Protein AF-A0A353NI02-F1 (afdb_monomer)

Mean predicted aligned error: 8.07 Å

Radius of gyration: 15.25 Å; Cα contacts (8 Å, |Δi|>4): 50; chains: 1; bounding box: 36×19×44 Å

Solvent-accessible surface area (backbone atoms only — not comparable to full-atom values): 5372 Å² total; per-residue (Å²): 109,55,74,64,56,50,51,55,42,53,51,40,52,53,48,45,53,49,54,53,49,48,58,69,74,36,67,82,50,63,43,68,73,56,34,49,53,52,49,50,53,47,46,54,43,47,52,51,43,50,52,54,49,51,52,38,55,73,72,44,80,56,97,44,72,66,59,48,54,50,51,51,50,43,42,71,77,34,61,74,45,44,58,55,44,39,66,67,53,54,72,48,80,91,114

Structure (mmCIF, N/CA/C/O backbone):
data_AF-A0A353NI02-F1
#
_entry.id   AF-A0A353NI02-F1
#
loop_
_atom_site.group_PDB
_atom_site.i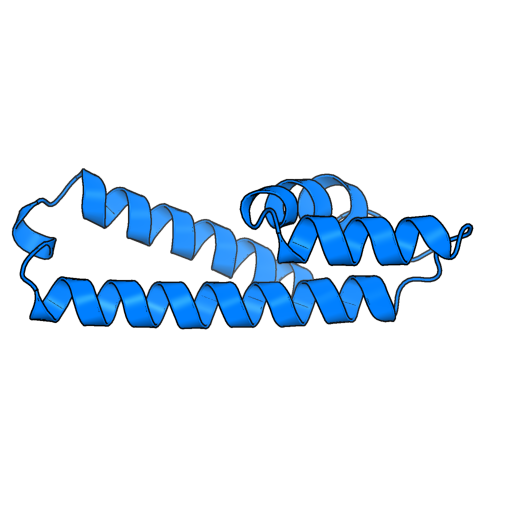d
_atom_site.type_symbol
_atom_site.label_atom_id
_atom_site.label_alt_id
_atom_site.label_comp_id
_atom_site.label_asym_id
_atom_site.label_entity_id
_atom_site.label_seq_id
_atom_site.pdbx_PDB_ins_code
_atom_site.Cartn_x
_atom_site.Cartn_y
_atom_site.Cartn_z
_atom_site.occupancy
_atom_site.B_iso_or_equiv
_atom_site.auth_seq_id
_atom_site.auth_comp_id
_atom_site.auth_asym_id
_atom_site.auth_atom_id
_atom_site.pdbx_PDB_model_num
ATOM 1 N N . MET A 1 1 ? 9.942 2.311 -9.043 1.00 59.22 1 MET A N 1
ATOM 2 C CA . MET A 1 1 ? 9.615 3.167 -7.895 1.00 59.22 1 MET A CA 1
ATOM 3 C C . MET A 1 1 ? 10.866 3.873 -7.444 1.00 59.22 1 MET A C 1
ATOM 5 O O . MET A 1 1 ? 11.886 3.210 -7.259 1.00 59.22 1 MET A O 1
ATOM 9 N N . ASN A 1 2 ? 10.782 5.186 -7.260 1.00 71.06 2 ASN A N 1
ATOM 10 C CA . ASN A 1 2 ? 11.823 5.934 -6.556 1.00 71.06 2 ASN A CA 1
ATOM 11 C C . ASN A 1 2 ? 11.798 5.594 -5.057 1.00 71.06 2 ASN A C 1
ATOM 13 O O . ASN A 1 2 ? 10.799 5.095 -4.536 1.00 71.06 2 ASN A O 1
ATOM 17 N N . THR A 1 3 ? 12.889 5.877 -4.346 1.00 72.00 3 THR A N 1
ATOM 18 C CA . THR A 1 3 ? 13.009 5.633 -2.898 1.00 72.00 3 THR A CA 1
ATOM 19 C C . THR A 1 3 ? 11.885 6.315 -2.108 1.00 72.00 3 THR A C 1
ATOM 21 O O . THR A 1 3 ? 11.327 5.714 -1.197 1.00 72.00 3 THR A O 1
ATOM 24 N N . TRP A 1 4 ? 11.467 7.510 -2.537 1.00 68.94 4 TRP A N 1
ATOM 25 C CA . TRP A 1 4 ? 10.307 8.223 -1.992 1.00 68.94 4 TRP A CA 1
ATOM 26 C C . TRP A 1 4 ? 8.990 7.457 -2.146 1.00 68.94 4 TRP A C 1
ATOM 28 O O . TRP A 1 4 ? 8.264 7.288 -1.174 1.00 68.94 4 TRP A O 1
ATOM 38 N N . GLU A 1 5 ? 8.699 6.924 -3.336 1.00 71.50 5 GLU A N 1
ATOM 39 C CA . GLU A 1 5 ? 7.467 6.160 -3.586 1.00 71.50 5 GLU A CA 1
ATOM 40 C C . GLU A 1 5 ? 7.434 4.864 -2.760 1.00 71.50 5 GLU A C 1
ATOM 42 O O . GLU A 1 5 ? 6.371 4.463 -2.282 1.00 71.50 5 GLU A O 1
ATOM 47 N N . LYS A 1 6 ? 8.598 4.231 -2.538 1.00 69.88 6 LYS A N 1
ATOM 48 C CA . LYS A 1 6 ? 8.740 3.090 -1.616 1.00 69.88 6 LYS A CA 1
ATOM 49 C C . LYS A 1 6 ? 8.395 3.480 -0.183 1.00 69.88 6 LYS A C 1
ATOM 51 O O . LYS A 1 6 ? 7.587 2.791 0.432 1.00 69.88 6 LYS A O 1
ATOM 56 N N . ILE A 1 7 ? 8.967 4.571 0.327 1.00 76.19 7 ILE A N 1
ATOM 57 C CA . ILE A 1 7 ? 8.716 5.044 1.697 1.00 76.19 7 ILE A CA 1
ATOM 58 C C . ILE A 1 7 ? 7.237 5.399 1.876 1.00 76.19 7 ILE A C 1
ATOM 60 O O . ILE A 1 7 ? 6.617 4.914 2.818 1.00 76.19 7 ILE A O 1
ATOM 64 N N . CYS A 1 8 ? 6.643 6.152 0.942 1.00 76.06 8 CYS A N 1
ATOM 65 C CA . CYS A 1 8 ? 5.216 6.485 0.975 1.00 76.06 8 CYS A CA 1
ATOM 66 C C . CYS A 1 8 ? 4.333 5.233 0.963 1.00 76.06 8 CYS A C 1
ATOM 68 O O . CYS A 1 8 ? 3.349 5.170 1.695 1.00 76.06 8 CYS A O 1
ATOM 70 N N . SER A 1 9 ? 4.696 4.219 0.173 1.00 75.25 9 SER A N 1
ATOM 71 C CA . SER A 1 9 ? 3.921 2.980 0.097 1.00 75.25 9 SER A CA 1
ATOM 72 C C . SER A 1 9 ? 4.012 2.152 1.377 1.00 75.25 9 SER A C 1
ATOM 74 O O . SER A 1 9 ? 2.997 1.664 1.866 1.00 75.25 9 SER A O 1
ATOM 76 N N . ILE A 1 10 ? 5.210 2.016 1.954 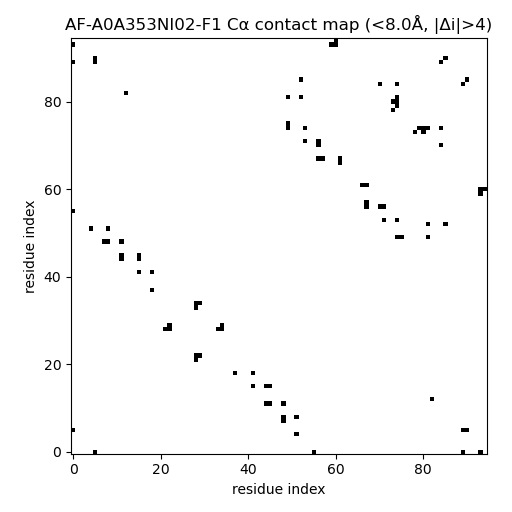1.00 77.75 10 ILE A N 1
ATOM 77 C CA . ILE A 1 10 ? 5.405 1.326 3.237 1.00 77.75 10 ILE A CA 1
ATOM 78 C C . ILE A 1 10 ? 4.641 2.061 4.340 1.00 77.75 10 ILE A C 1
ATOM 80 O O . ILE A 1 10 ? 3.913 1.431 5.102 1.00 77.75 10 ILE A O 1
ATOM 84 N N . PHE A 1 11 ? 4.754 3.389 4.388 1.00 79.94 11 PHE A N 1
ATOM 85 C CA . PHE A 1 11 ? 4.044 4.216 5.356 1.00 79.94 11 PHE A CA 1
ATOM 86 C C . PHE A 1 11 ? 2.526 4.037 5.246 1.00 79.94 11 PHE A C 1
ATOM 88 O O . PHE A 1 11 ? 1.867 3.811 6.254 1.00 79.94 11 PHE A O 1
ATOM 95 N N . ALA A 1 12 ? 1.975 4.048 4.031 1.00 78.62 12 ALA A N 1
ATOM 96 C CA . ALA A 1 12 ? 0.551 3.828 3.793 1.00 78.62 12 ALA A CA 1
ATOM 97 C C . ALA A 1 12 ? 0.078 2.428 4.231 1.00 78.62 12 ALA A C 1
ATOM 99 O O . ALA A 1 12 ? -0.982 2.313 4.845 1.00 78.62 12 ALA A O 1
ATOM 100 N N . VAL A 1 13 ? 0.869 1.374 3.989 1.00 79.19 13 VAL A N 1
ATOM 101 C CA . VAL A 1 13 ? 0.555 0.010 4.459 1.00 79.19 13 VAL A CA 1
ATOM 102 C C . VAL A 1 13 ? 0.574 -0.069 5.988 1.00 79.19 13 VAL A C 1
ATOM 104 O O . VAL A 1 13 ? -0.357 -0.608 6.586 1.00 79.19 13 VAL A O 1
ATOM 107 N N . VAL A 1 14 ? 1.602 0.494 6.632 1.00 83.31 14 VAL A N 1
ATOM 108 C CA . VAL A 1 14 ? 1.718 0.528 8.100 1.00 83.31 14 VAL A CA 1
ATOM 109 C C . VAL A 1 14 ? 0.567 1.321 8.719 1.00 83.31 14 VAL A C 1
ATOM 111 O O . VAL A 1 14 ? -0.035 0.879 9.695 1.00 83.31 14 VAL A O 1
ATOM 114 N N . LEU A 1 15 ? 0.220 2.465 8.132 1.00 81.25 15 LEU A N 1
ATOM 115 C CA . LEU A 1 15 ? -0.869 3.313 8.604 1.00 81.25 15 LEU A CA 1
ATOM 116 C C . LEU A 1 15 ? -2.226 2.617 8.428 1.00 81.25 15 LEU A C 1
ATOM 118 O O . LEU A 1 15 ? -3.040 2.639 9.347 1.00 81.25 15 LEU A O 1
ATOM 122 N N . GLY A 1 16 ? -2.439 1.912 7.312 1.00 79.44 16 GLY A N 1
ATOM 123 C CA . GLY A 1 16 ? -3.616 1.066 7.106 1.00 79.44 16 GLY A CA 1
ATOM 124 C C . GLY A 1 16 ? -3.740 -0.043 8.155 1.00 79.44 16 GLY A C 1
ATOM 125 O O . GLY A 1 16 ? -4.802 -0.201 8.755 1.00 79.44 16 GLY A O 1
ATOM 126 N N . LEU A 1 17 ? -2.650 -0.762 8.445 1.00 80.62 17 LEU A N 1
ATOM 127 C CA . LEU A 1 17 ? -2.612 -1.777 9.508 1.00 80.62 17 LEU A CA 1
ATOM 128 C C . LEU A 1 17 ? -2.904 -1.182 10.890 1.00 80.62 17 LEU A C 1
ATOM 130 O O . LEU A 1 17 ? -3.634 -1.787 11.677 1.00 80.62 17 LEU A O 1
ATOM 134 N N . CYS A 1 18 ? -2.371 0.006 11.177 1.00 82.81 18 CYS A N 1
ATOM 135 C CA . CYS A 1 18 ? -2.606 0.707 12.434 1.00 82.81 18 CYS A CA 1
ATOM 136 C C . CYS A 1 18 ? -4.084 1.104 12.588 1.00 82.81 18 CYS A C 1
ATOM 138 O O . CYS A 1 18 ? -4.684 0.823 13.624 1.00 82.81 18 CYS A O 1
ATOM 140 N N . LEU A 1 19 ? -4.706 1.657 11.536 1.00 78.12 19 LEU A N 1
ATOM 1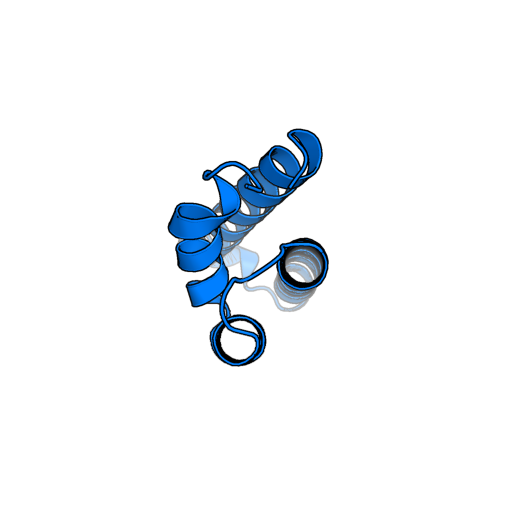41 C CA . LEU A 1 19 ? -6.134 2.008 11.529 1.00 78.12 19 LEU A CA 1
ATOM 142 C C . LEU A 1 19 ? -7.030 0.779 11.728 1.00 78.12 19 LEU A C 1
ATOM 144 O O . LEU A 1 19 ? -7.955 0.819 12.538 1.00 78.12 19 LEU A O 1
ATOM 148 N N . VAL A 1 20 ? -6.740 -0.325 11.031 1.00 80.56 20 VAL A N 1
ATOM 149 C CA . VAL A 1 20 ? -7.476 -1.590 11.198 1.00 80.56 20 VAL A CA 1
ATOM 150 C C . VAL A 1 20 ? -7.318 -2.123 12.623 1.00 80.56 20 VAL A C 1
ATOM 152 O O . VAL A 1 20 ? -8.306 -2.509 13.246 1.00 80.56 20 VAL A O 1
ATOM 155 N N . SER A 1 21 ? -6.102 -2.092 13.172 1.00 81.06 21 SER A N 1
ATOM 156 C CA . SER A 1 21 ? -5.836 -2.553 14.539 1.00 81.06 21 SER A CA 1
ATOM 157 C C . SER A 1 21 ? -6.559 -1.695 15.576 1.00 81.06 21 SER A C 1
ATOM 159 O O . SER A 1 21 ? -7.171 -2.239 16.492 1.00 81.06 21 SER A O 1
ATOM 161 N N . MET A 1 22 ? -6.574 -0.367 15.409 1.00 78.75 22 MET A N 1
ATOM 162 C CA . MET A 1 22 ? -7.342 0.526 16.280 1.00 78.75 22 MET A CA 1
ATOM 163 C C . MET A 1 22 ? -8.841 0.222 16.233 1.00 78.75 22 MET A C 1
ATOM 165 O O . MET A 1 22 ? -9.489 0.206 17.276 1.00 78.75 22 MET A O 1
ATOM 169 N N . LEU A 1 23 ? -9.388 -0.083 15.054 1.00 75.56 23 LEU A N 1
ATOM 170 C CA . LEU A 1 23 ? -10.804 -0.419 14.899 1.00 75.56 23 LEU A CA 1
ATOM 171 C C . LEU A 1 23 ? -11.187 -1.770 15.541 1.00 75.56 23 LEU A C 1
ATOM 173 O O . LEU A 1 23 ? -12.329 -1.959 15.981 1.00 75.56 23 LEU A O 1
ATOM 177 N N . LEU A 1 24 ? -10.246 -2.719 15.582 1.00 78.12 24 LEU A N 1
ATOM 178 C CA . LEU A 1 24 ? -10.428 -4.025 16.220 1.00 78.12 24 LEU A CA 1
ATOM 179 C C . LEU A 1 24 ? -10.274 -3.956 17.744 1.00 78.12 24 LEU A C 1
ATOM 181 O O . LEU A 1 24 ? -11.076 -4.563 18.449 1.00 78.12 24 LEU A O 1
ATOM 185 N N . LEU A 1 25 ? -9.276 -3.217 18.237 1.00 82.62 25 LEU A N 1
ATOM 186 C CA . LEU A 1 25 ? -8.931 -3.149 19.661 1.00 82.62 25 LEU A CA 1
ATOM 187 C C . LEU A 1 25 ? -9.792 -2.155 20.451 1.00 82.62 25 LEU A C 1
ATOM 189 O O . LEU A 1 25 ? -10.039 -2.379 21.633 1.00 82.62 25 LEU A O 1
ATOM 193 N N . PHE A 1 26 ? -10.273 -1.081 19.817 1.00 78.06 26 PHE A N 1
ATOM 194 C CA . PHE A 1 26 ? -11.061 -0.039 20.478 1.00 78.06 26 PHE A CA 1
ATOM 195 C C . PHE A 1 26 ? -12.482 0.026 19.896 1.00 78.06 26 PHE A C 1
ATOM 197 O O . PHE A 1 26 ? -12.739 0.783 18.954 1.00 78.06 26 PHE A O 1
ATOM 204 N N . PRO A 1 27 ? -13.446 -0.728 20.457 1.00 69.44 27 PRO A N 1
ATOM 205 C CA . PRO A 1 27 ? -14.836 -0.704 19.994 1.00 69.44 27 PRO A CA 1
ATOM 206 C C . PRO A 1 27 ? -15.500 0.674 20.168 1.00 69.44 27 PRO A C 1
ATOM 208 O O . PRO A 1 27 ? -16.384 1.023 19.392 1.00 69.44 27 PRO A O 1
ATOM 211 N N . GLU A 1 28 ? -15.013 1.489 21.109 1.00 73.25 28 GLU A N 1
ATOM 212 C CA . GLU A 1 28 ? -15.380 2.899 21.338 1.00 73.25 28 GLU A CA 1
ATOM 213 C C . GLU A 1 28 ? -15.234 3.777 20.075 1.00 73.25 28 GLU A C 1
ATOM 215 O O . GLU A 1 28 ? -15.965 4.750 19.875 1.00 73.25 28 GLU A O 1
ATOM 220 N N . LEU A 1 29 ? -14.301 3.425 19.179 1.00 63.81 29 LEU A N 1
ATOM 221 C CA . LEU A 1 29 ? -14.055 4.145 17.924 1.00 63.81 29 LEU A CA 1
ATOM 222 C C . LEU A 1 29 ? -15.066 3.797 16.821 1.00 63.81 29 LEU A C 1
ATOM 224 O O . LEU A 1 29 ? -15.086 4.464 15.787 1.00 63.81 29 LEU A O 1
ATOM 228 N N . ARG A 1 30 ? -15.942 2.804 17.036 1.00 66.50 30 ARG A N 1
ATOM 229 C CA . ARG A 1 30 ? -17.008 2.419 16.089 1.00 66.50 30 ARG A CA 1
ATOM 230 C C . ARG A 1 30 ? -18.201 3.369 16.089 1.00 66.50 30 ARG A C 1
ATOM 232 O O . ARG A 1 30 ? -19.162 3.144 15.357 1.00 66.50 30 ARG A O 1
ATOM 239 N N . GLN A 1 31 ? -18.152 4.439 16.880 1.00 80.25 31 GLN A N 1
ATOM 240 C CA . GLN A 1 31 ? -19.134 5.511 16.795 1.00 80.25 31 GLN A CA 1
ATOM 241 C C . GLN A 1 31 ? -19.167 6.069 15.368 1.00 80.25 31 GLN A C 1
ATOM 243 O O . GLN A 1 31 ? -18.133 6.458 14.832 1.00 80.25 31 GLN A O 1
ATOM 248 N N . LEU A 1 32 ? -20.360 6.128 14.773 1.00 72.81 32 LEU A N 1
ATOM 249 C CA . LEU A 1 32 ? -20.580 6.338 13.336 1.00 72.81 32 LEU A CA 1
ATOM 250 C C . LEU A 1 32 ? -19.798 7.537 12.763 1.00 72.81 32 LEU A C 1
ATOM 252 O O . LEU A 1 32 ? -19.201 7.434 11.697 1.00 72.81 32 LEU A O 1
ATOM 256 N N . ASN A 1 33 ? -19.711 8.638 13.517 1.00 78.25 33 ASN A N 1
ATOM 257 C CA . ASN A 1 33 ? -18.980 9.839 13.105 1.00 78.25 33 ASN A CA 1
ATOM 258 C C . ASN A 1 33 ? -17.447 9.641 13.097 1.00 78.25 33 ASN A C 1
ATOM 260 O O . ASN A 1 33 ? -16.768 10.025 12.149 1.00 78.25 33 ASN A O 1
ATOM 264 N N . ARG A 1 34 ? -16.886 8.984 14.123 1.00 74.94 34 ARG A N 1
ATOM 265 C CA . ARG A 1 34 ? -15.445 8.667 14.193 1.00 74.94 34 ARG A CA 1
ATOM 266 C C . ARG A 1 34 ? -15.061 7.570 13.203 1.00 74.94 34 ARG A C 1
ATOM 268 O O . ARG A 1 34 ? -14.023 7.673 12.555 1.00 74.94 34 ARG A O 1
ATOM 275 N N . LEU A 1 35 ? -15.933 6.579 13.035 1.00 75.94 35 LEU A N 1
ATOM 276 C CA . LEU A 1 35 ? -15.788 5.514 12.052 1.00 75.94 35 LEU A CA 1
ATOM 277 C C . LEU A 1 35 ? -15.721 6.079 10.631 1.00 75.94 35 LEU A C 1
ATOM 279 O O . LEU A 1 35 ? -14.824 5.709 9.883 1.00 75.94 35 LEU A O 1
ATOM 283 N N . LEU A 1 36 ? -16.619 7.004 10.275 1.00 79.81 36 LEU A N 1
ATOM 284 C CA . LEU A 1 36 ? -16.619 7.643 8.958 1.00 79.81 36 LEU A CA 1
ATOM 285 C C . LEU A 1 36 ? -15.309 8.374 8.676 1.00 79.81 36 LEU A C 1
ATOM 287 O O . LEU A 1 36 ? -14.753 8.198 7.597 1.00 79.81 36 LEU A O 1
ATOM 291 N N . VAL A 1 37 ? -14.787 9.142 9.637 1.00 82.50 37 VAL A N 1
ATOM 292 C CA . VAL A 1 37 ? -13.509 9.858 9.479 1.00 82.50 37 VAL A CA 1
ATOM 293 C C . VAL A 1 37 ? -12.346 8.878 9.308 1.00 82.50 37 VAL A C 1
ATOM 295 O O . VAL A 1 37 ? -11.529 9.050 8.406 1.00 82.50 37 VAL A O 1
ATOM 298 N N . ILE A 1 38 ? -12.294 7.823 10.124 1.00 79.94 38 ILE A N 1
ATOM 299 C CA . ILE A 1 38 ? -11.272 6.768 10.042 1.00 79.94 38 ILE A CA 1
ATOM 300 C C . ILE A 1 38 ? -11.347 6.034 8.694 1.00 79.94 38 ILE A C 1
ATOM 302 O O . ILE A 1 38 ? -10.319 5.821 8.049 1.00 79.94 38 ILE A O 1
ATOM 306 N N . CYS A 1 39 ? -12.553 5.690 8.237 1.00 79.12 39 CYS A N 1
ATOM 307 C CA . CYS A 1 39 ? -12.783 5.058 6.941 1.00 79.12 39 CYS A CA 1
ATOM 308 C C . CYS A 1 39 ? -12.410 5.980 5.778 1.00 79.12 39 CYS A C 1
ATOM 310 O O . CYS A 1 39 ? -11.765 5.517 4.843 1.00 79.12 39 CYS A O 1
ATOM 312 N N . LEU A 1 40 ? -12.748 7.271 5.837 1.00 83.94 40 LEU A N 1
ATOM 313 C CA . LEU A 1 40 ? -12.343 8.266 4.838 1.00 83.94 40 LEU A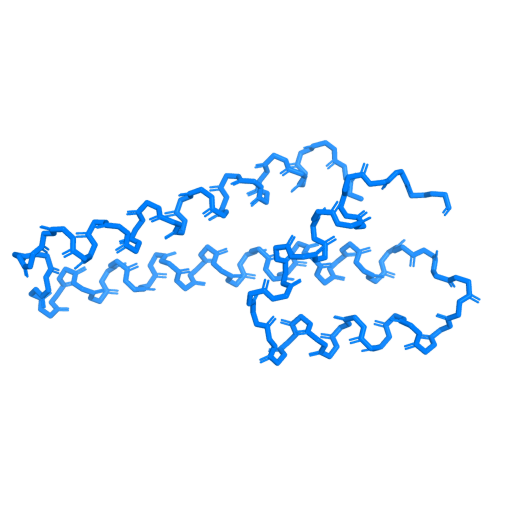 CA 1
ATOM 314 C C . LEU A 1 40 ? -10.822 8.382 4.762 1.00 83.94 40 LEU A C 1
ATOM 316 O O . LEU A 1 40 ? -10.259 8.324 3.671 1.00 83.94 40 LEU A O 1
ATOM 320 N N . LEU A 1 41 ? -10.151 8.482 5.911 1.00 83.38 41 LEU A N 1
ATOM 321 C CA . LEU A 1 41 ? -8.694 8.560 5.974 1.00 83.38 41 LEU A CA 1
ATOM 322 C C . LEU A 1 41 ? -8.054 7.294 5.385 1.00 83.38 41 LEU A C 1
ATOM 324 O O . LEU A 1 41 ? -7.165 7.375 4.539 1.00 83.38 41 LEU A O 1
ATOM 328 N N . GLY A 1 42 ? -8.560 6.121 5.774 1.00 81.06 42 GLY A N 1
ATOM 329 C CA . GLY A 1 42 ? -8.125 4.835 5.233 1.00 81.06 42 GLY A CA 1
ATOM 330 C C . GLY A 1 42 ? -8.383 4.705 3.731 1.00 81.06 42 GLY A C 1
ATOM 331 O O . GLY A 1 42 ? -7.552 4.153 3.011 1.00 81.06 42 GLY A O 1
ATOM 332 N N . MET A 1 43 ? -9.496 5.245 3.231 1.00 80.62 43 MET A N 1
ATOM 333 C CA . MET A 1 43 ? -9.829 5.248 1.809 1.00 80.62 43 MET A CA 1
ATOM 334 C C . MET A 1 43 ? -8.878 6.153 1.022 1.00 80.62 43 MET A C 1
ATOM 336 O O . MET A 1 43 ? -8.335 5.712 0.015 1.00 80.62 43 MET A O 1
ATOM 340 N N . VAL A 1 44 ? -8.604 7.371 1.499 1.00 84.81 44 VAL A N 1
ATOM 341 C CA . VAL A 1 44 ? -7.646 8.298 0.868 1.00 84.81 44 VAL A CA 1
ATOM 342 C C . VAL A 1 44 ? -6.255 7.672 0.789 1.00 84.81 44 VAL A C 1
ATOM 344 O O . VAL A 1 44 ? -5.622 7.701 -0.267 1.00 84.81 44 VAL A O 1
ATOM 347 N N . VAL A 1 45 ? -5.796 7.055 1.879 1.00 81.56 45 VAL A N 1
ATOM 348 C CA . VAL A 1 45 ? -4.488 6.387 1.932 1.00 81.56 45 VAL A CA 1
ATOM 349 C C . VAL A 1 45 ? -4.434 5.208 0.960 1.00 81.56 45 VAL A C 1
ATOM 351 O O . VAL A 1 45 ? -3.458 5.076 0.221 1.00 81.56 45 VAL A O 1
ATOM 354 N N . ASN A 1 46 ? -5.486 4.388 0.897 1.00 80.69 46 ASN A N 1
ATOM 355 C CA . ASN A 1 46 ? -5.551 3.273 -0.048 1.00 80.69 46 ASN A CA 1
ATOM 356 C C . ASN A 1 46 ? -5.599 3.733 -1.509 1.00 80.69 46 ASN A C 1
ATOM 358 O O . ASN A 1 46 ? -4.876 3.191 -2.342 1.00 80.69 46 ASN A O 1
ATOM 362 N N . VAL A 1 47 ? -6.407 4.745 -1.830 1.00 81.25 47 VAL A N 1
ATOM 363 C CA . VAL A 1 47 ? -6.477 5.310 -3.186 1.00 81.25 47 VAL A CA 1
ATOM 364 C C . VAL A 1 47 ? -5.120 5.900 -3.578 1.00 81.25 47 VAL A C 1
ATOM 366 O O . VAL A 1 47 ? -4.637 5.646 -4.680 1.00 81.25 47 VAL A O 1
ATOM 369 N N . GLY A 1 48 ? -4.452 6.614 -2.667 1.00 82.19 48 GLY A N 1
ATOM 370 C CA . GLY A 1 48 ? -3.101 7.133 -2.888 1.00 82.19 48 GLY A CA 1
ATOM 371 C C . GLY A 1 48 ? -2.083 6.023 -3.170 1.00 82.19 48 GLY A C 1
ATOM 372 O O . GLY A 1 48 ? -1.344 6.097 -4.153 1.00 82.19 48 GLY A O 1
ATOM 373 N N . LEU A 1 49 ? -2.089 4.959 -2.361 1.00 80.69 49 LEU A N 1
ATOM 374 C CA . LEU A 1 49 ? -1.251 3.771 -2.559 1.00 80.69 49 LEU A CA 1
ATOM 375 C C . LEU A 1 49 ? -1.504 3.131 -3.933 1.00 80.69 49 LEU A C 1
ATOM 377 O O . LEU A 1 49 ? -0.564 2.811 -4.662 1.00 80.69 49 LEU A O 1
ATOM 381 N N . MET A 1 50 ? -2.774 2.990 -4.306 1.00 81.06 50 MET A N 1
ATOM 382 C CA . MET A 1 50 ? -3.193 2.410 -5.574 1.00 81.06 50 MET A CA 1
ATOM 383 C C . MET A 1 50 ? -2.688 3.230 -6.764 1.00 81.06 50 MET A C 1
ATOM 385 O O . MET A 1 50 ? -2.141 2.651 -7.699 1.00 81.06 50 MET A O 1
ATOM 389 N N . VAL A 1 51 ? -2.782 4.563 -6.713 1.00 81.38 51 VAL A N 1
ATOM 390 C CA . VAL A 1 51 ? -2.252 5.454 -7.761 1.00 81.38 51 VAL A CA 1
ATOM 391 C C . VAL A 1 51 ? -0.734 5.322 -7.889 1.00 81.38 51 VAL A C 1
ATOM 393 O O . VAL A 1 51 ? -0.227 5.215 -9.007 1.00 81.38 51 VAL A O 1
ATOM 396 N N . ILE A 1 52 ? -0.002 5.280 -6.770 1.00 82.81 52 ILE A N 1
ATOM 397 C CA . ILE A 1 52 ? 1.460 5.104 -6.772 1.00 82.81 52 ILE A CA 1
ATOM 398 C C . ILE A 1 52 ? 1.838 3.768 -7.422 1.00 82.81 52 ILE A C 1
ATOM 400 O O . ILE A 1 52 ? 2.728 3.718 -8.273 1.00 82.81 52 ILE A O 1
ATOM 404 N N . VAL A 1 53 ? 1.143 2.690 -7.061 1.00 80.06 53 VAL A N 1
ATOM 405 C CA . VAL A 1 53 ? 1.419 1.341 -7.568 1.00 80.06 53 VAL A CA 1
ATOM 406 C C . VAL A 1 53 ? 1.041 1.211 -9.040 1.00 80.06 53 VAL A C 1
ATOM 408 O O . VAL A 1 53 ? 1.834 0.684 -9.819 1.00 80.06 53 VAL A O 1
ATOM 411 N N . LEU A 1 54 ? -0.106 1.752 -9.462 1.00 80.38 54 LEU A N 1
ATOM 412 C CA . LEU A 1 54 ? -0.482 1.786 -10.876 1.00 80.38 54 LEU A CA 1
ATOM 413 C C . LEU A 1 54 ? 0.557 2.558 -11.686 1.00 80.38 54 LEU A C 1
ATOM 415 O O . LEU A 1 54 ? 1.025 2.073 -12.714 1.00 80.38 54 LEU A O 1
ATOM 419 N N . ARG A 1 55 ? 0.963 3.740 -11.206 1.00 81.19 55 ARG A N 1
ATOM 420 C CA . ARG A 1 55 ? 2.008 4.543 -11.845 1.00 81.19 55 ARG A CA 1
ATOM 421 C C . ARG A 1 55 ? 3.315 3.762 -11.941 1.00 81.19 55 ARG A C 1
ATOM 423 O O . ARG A 1 55 ? 3.967 3.807 -12.984 1.00 81.19 55 ARG A O 1
ATOM 430 N N . ASP A 1 56 ? 3.683 3.005 -10.905 1.00 80.31 56 ASP A N 1
ATOM 431 C CA . ASP A 1 56 ? 4.859 2.141 -10.951 1.00 80.31 56 ASP A CA 1
ATOM 432 C C . ASP A 1 56 ? 4.748 1.057 -12.029 1.00 80.31 56 ASP A C 1
ATOM 434 O O . ASP A 1 56 ? 5.668 0.921 -12.840 1.00 80.31 56 ASP A O 1
ATOM 438 N N . ILE A 1 57 ? 3.622 0.340 -12.071 1.00 78.75 57 ILE A N 1
ATOM 439 C CA . ILE A 1 57 ? 3.348 -0.720 -13.051 1.00 78.75 57 ILE A CA 1
ATOM 440 C C . ILE A 1 57 ? 3.365 -0.155 -14.477 1.00 78.75 57 ILE A C 1
ATOM 442 O O . ILE A 1 57 ? 3.937 -0.766 -15.377 1.00 78.75 57 ILE A O 1
ATOM 446 N N . LEU A 1 58 ? 2.774 1.022 -14.701 1.00 77.00 58 LEU A N 1
ATOM 447 C CA . LEU A 1 58 ? 2.695 1.635 -16.028 1.00 77.00 58 LEU A CA 1
ATOM 448 C C . LEU A 1 58 ? 4.062 2.091 -16.553 1.00 77.00 58 LEU A C 1
ATOM 450 O O . LEU A 1 58 ? 4.327 1.988 -17.749 1.00 77.00 58 LEU A O 1
ATOM 454 N N . LEU A 1 59 ? 4.918 2.596 -15.667 1.00 73.88 59 LEU A N 1
ATOM 455 C CA . LEU A 1 59 ? 6.253 3.093 -16.007 1.00 73.88 59 LEU A CA 1
ATOM 456 C C . LEU A 1 59 ? 7.328 1.985 -15.994 1.00 73.88 59 LEU A C 1
ATOM 458 O O . LEU A 1 59 ? 8.466 2.226 -16.391 1.00 73.88 59 LEU A O 1
ATOM 462 N N . ARG A 1 60 ? 7.025 0.778 -15.501 1.00 73.19 60 ARG A N 1
ATOM 463 C CA . ARG A 1 60 ? 7.952 -0.365 -15.507 1.00 73.19 60 ARG A CA 1
ATOM 464 C C . ARG A 1 60 ? 7.866 -1.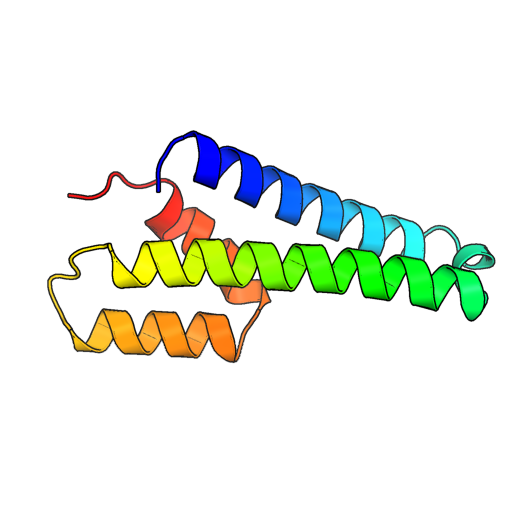079 -16.865 1.00 73.19 60 ARG A C 1
ATOM 466 O O . ARG A 1 60 ? 6.781 -1.423 -17.329 1.00 73.19 60 ARG A O 1
ATOM 473 N N . ARG A 1 61 ? 9.015 -1.312 -17.512 1.00 67.81 61 ARG A N 1
ATOM 474 C CA . ARG A 1 61 ? 9.086 -2.156 -18.714 1.00 67.81 61 ARG A CA 1
ATOM 475 C C . ARG A 1 61 ? 8.947 -3.612 -18.283 1.00 67.81 61 ARG A C 1
ATOM 477 O O . ARG A 1 61 ? 9.836 -4.165 -17.651 1.00 67.81 61 ARG A O 1
ATOM 484 N N . PHE A 1 62 ? 7.806 -4.219 -18.586 1.00 72.44 62 PHE A N 1
ATOM 485 C CA . PHE A 1 62 ? 7.645 -5.664 -18.475 1.00 72.44 62 PHE A CA 1
ATOM 486 C C . PHE A 1 62 ? 8.064 -6.301 -19.797 1.00 72.44 62 PHE A C 1
ATOM 488 O O . PHE A 1 62 ? 7.661 -5.826 -20.855 1.00 72.44 62 PHE A O 1
ATOM 495 N N . ASN A 1 63 ? 8.829 -7.393 -19.732 1.00 69.31 63 ASN A N 1
ATOM 496 C CA . ASN A 1 63 ? 9.243 -8.133 -20.928 1.00 69.31 63 ASN A CA 1
ATOM 497 C C . ASN A 1 63 ? 8.033 -8.713 -21.694 1.00 69.31 63 ASN A C 1
ATOM 499 O O . ASN A 1 63 ? 8.096 -8.910 -22.898 1.00 69.31 63 ASN A O 1
ATOM 503 N N . ASN A 1 64 ? 6.913 -8.942 -20.992 1.00 76.38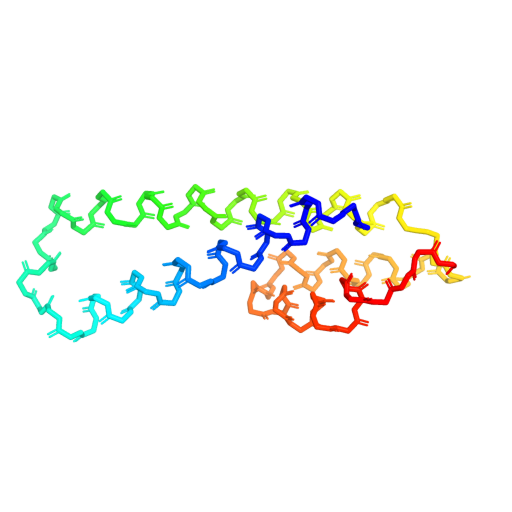 64 ASN A N 1
ATOM 504 C CA . ASN A 1 64 ? 5.636 -9.352 -21.571 1.00 76.38 64 ASN A CA 1
ATOM 505 C C . ASN A 1 64 ? 4.552 -8.285 -21.318 1.00 76.38 64 ASN A C 1
ATOM 507 O O . ASN A 1 64 ? 4.250 -8.010 -20.151 1.00 76.38 64 ASN A O 1
ATOM 511 N N . PRO A 1 65 ? 3.897 -7.737 -22.362 1.00 75.62 65 PRO A N 1
ATOM 512 C CA . PRO A 1 65 ? 2.841 -6.736 -22.198 1.00 75.62 65 PRO A CA 1
ATOM 513 C C . PRO A 1 65 ? 1.622 -7.291 -21.448 1.00 75.62 65 PRO A C 1
ATOM 515 O O . PRO A 1 65 ? 1.035 -6.581 -20.636 1.00 75.62 65 PRO A O 1
ATOM 518 N N . ASN A 1 66 ? 1.298 -8.579 -21.606 1.00 79.50 66 ASN A N 1
ATOM 519 C CA . ASN A 1 66 ? 0.194 -9.214 -20.875 1.00 79.50 66 ASN A CA 1
ATOM 520 C C . ASN A 1 66 ? 0.421 -9.260 -19.357 1.00 79.50 66 ASN A C 1
ATOM 522 O O . ASN A 1 66 ? -0.527 -9.077 -18.599 1.00 79.50 66 ASN A O 1
ATOM 526 N N . MET A 1 67 ? 1.665 -9.431 -18.884 1.00 78.25 67 MET A N 1
ATOM 527 C CA . MET A 1 67 ? 1.944 -9.415 -17.439 1.00 78.25 67 MET A CA 1
ATOM 528 C C . MET A 1 67 ? 1.619 -8.062 -16.804 1.00 78.25 67 MET A C 1
ATOM 530 O O . MET A 1 67 ? 1.182 -8.017 -15.657 1.00 78.25 67 MET A O 1
ATOM 534 N N . ARG A 1 68 ? 1.796 -6.965 -17.547 1.00 79.06 68 ARG A N 1
ATOM 535 C CA . ARG A 1 68 ? 1.447 -5.620 -17.080 1.00 79.06 68 ARG A CA 1
ATOM 536 C C . ARG A 1 68 ? -0.055 -5.501 -16.829 1.00 79.06 68 ARG A C 1
ATOM 538 O O . ARG A 1 68 ? -0.450 -5.048 -15.761 1.00 79.06 68 ARG A O 1
ATOM 545 N N . PHE A 1 69 ? -0.883 -5.936 -17.780 1.00 80.50 69 PHE A N 1
ATOM 546 C CA . PHE A 1 69 ? -2.342 -5.891 -17.640 1.00 80.50 69 PHE A CA 1
ATOM 547 C C . PHE A 1 69 ? -2.846 -6.809 -16.527 1.00 80.50 69 PHE A C 1
ATOM 549 O O . PHE A 1 69 ? -3.724 -6.403 -15.771 1.00 80.50 69 PHE A O 1
ATOM 556 N N . ILE A 1 70 ? -2.242 -7.992 -16.365 1.00 84.19 70 ILE A N 1
ATOM 557 C CA . ILE A 1 70 ? -2.564 -8.901 -15.258 1.00 84.19 70 ILE A CA 1
ATOM 558 C C . ILE A 1 70 ? -2.285 -8.224 -13.917 1.00 84.19 70 ILE A C 1
ATOM 560 O O . ILE A 1 70 ? -3.150 -8.229 -13.051 1.00 84.19 70 ILE A O 1
ATOM 564 N N . TRP A 1 71 ? -1.124 -7.589 -13.741 1.00 81.50 71 TRP A N 1
ATOM 565 C CA . TRP A 1 71 ? -0.812 -6.894 -12.488 1.00 81.50 71 TRP A CA 1
ATOM 566 C C . TRP A 1 71 ? -1.721 -5.698 -12.220 1.00 81.50 71 TRP A C 1
ATOM 568 O O . TRP A 1 71 ? -2.114 -5.500 -11.074 1.00 81.50 71 TRP A O 1
ATOM 578 N N . ILE A 1 72 ? -2.095 -4.939 -13.254 1.00 81.25 72 ILE A N 1
ATOM 579 C CA . ILE A 1 72 ? -3.088 -3.864 -13.121 1.00 81.25 72 ILE A CA 1
ATOM 580 C C . ILE A 1 72 ? -4.421 -4.447 -12.651 1.00 81.25 72 ILE A C 1
ATOM 582 O O . ILE A 1 72 ? -4.970 -3.960 -11.668 1.00 81.25 72 ILE A O 1
ATOM 586 N N . ALA A 1 73 ? -4.916 -5.503 -13.301 1.00 83.94 73 ALA A N 1
ATOM 587 C CA . ALA A 1 73 ? -6.175 -6.143 -12.934 1.00 83.94 73 ALA A CA 1
ATOM 588 C C . ALA A 1 73 ? -6.126 -6.707 -11.506 1.00 83.94 73 ALA A C 1
ATOM 590 O O . ALA A 1 73 ? -7.024 -6.455 -10.710 1.00 83.94 73 ALA A O 1
ATOM 591 N N . VAL A 1 74 ? -5.047 -7.401 -11.145 1.00 83.38 74 VAL A N 1
ATOM 592 C CA . VAL A 1 74 ? -4.849 -7.967 -9.806 1.00 83.38 74 VAL A CA 1
ATOM 593 C C . VAL A 1 74 ? -4.834 -6.871 -8.740 1.00 83.38 74 VAL A C 1
ATOM 595 O O . VAL A 1 74 ? -5.497 -7.020 -7.723 1.00 83.38 74 VAL A O 1
ATOM 598 N N . VAL A 1 75 ? -4.150 -5.749 -8.977 1.00 81.69 75 VAL A N 1
ATOM 599 C CA . VAL A 1 75 ? -4.139 -4.605 -8.049 1.00 81.69 75 VAL A CA 1
ATOM 600 C C . VAL A 1 75 ? -5.514 -3.933 -7.946 1.00 81.69 75 VAL A C 1
ATOM 602 O O . VAL A 1 75 ? -5.895 -3.499 -6.862 1.00 81.69 75 VAL A O 1
ATOM 605 N N . LEU A 1 76 ? -6.269 -3.866 -9.048 1.00 79.06 76 LEU A N 1
ATOM 606 C CA . LEU A 1 76 ? -7.589 -3.234 -9.084 1.00 79.06 76 LEU A CA 1
ATOM 607 C C . LEU A 1 76 ? -8.659 -4.062 -8.361 1.00 79.06 76 LEU A C 1
ATOM 609 O O . LEU A 1 76 ? -9.444 -3.514 -7.592 1.00 79.06 76 LEU A O 1
ATOM 613 N N . PHE A 1 77 ? -8.680 -5.374 -8.609 1.00 78.50 77 PHE A N 1
ATOM 614 C CA . PHE A 1 77 ? -9.683 -6.295 -8.071 1.00 78.50 77 PHE A CA 1
ATOM 615 C C . PHE A 1 77 ? -9.314 -6.848 -6.692 1.00 78.50 77 PHE A C 1
ATOM 617 O O . PHE A 1 77 ? -10.198 -7.158 -5.898 1.00 78.50 77 PHE A O 1
ATOM 624 N N . ILE A 1 78 ? -8.020 -6.984 -6.393 1.00 77.25 78 ILE A N 1
ATOM 625 C CA . ILE A 1 78 ? -7.519 -7.595 -5.160 1.00 77.25 78 ILE A CA 1
ATOM 626 C C . ILE A 1 78 ? -6.570 -6.605 -4.485 1.00 77.25 78 ILE A C 1
ATOM 628 O O . ILE A 1 78 ? -5.351 -6.681 -4.611 1.00 77.25 78 ILE A O 1
ATOM 632 N N . TRP A 1 79 ? -7.125 -5.684 -3.700 1.00 67.56 79 TRP A N 1
ATOM 633 C CA . TRP A 1 79 ? -6.346 -4.705 -2.931 1.00 67.56 79 TRP A CA 1
ATOM 634 C C . TRP A 1 79 ? -5.221 -5.305 -2.066 1.00 67.56 79 TRP A C 1
ATOM 636 O O . TRP A 1 79 ? -4.113 -4.765 -2.102 1.00 67.56 79 TRP A O 1
ATOM 646 N N . PRO A 1 80 ? -5.391 -6.440 -1.351 1.00 71.44 80 PRO A N 1
ATOM 647 C CA . PRO A 1 80 ? -4.271 -7.039 -0.619 1.00 71.44 80 PRO A CA 1
ATOM 648 C C . PRO A 1 80 ? -3.138 -7.535 -1.534 1.00 71.44 80 PRO A C 1
ATOM 650 O O . PRO A 1 80 ? -1.995 -7.655 -1.088 1.00 71.44 80 PRO A O 1
ATOM 653 N N . ALA A 1 81 ? -3.395 -7.750 -2.829 1.00 76.25 81 ALA A N 1
ATOM 654 C CA . ALA A 1 81 ? -2.348 -8.086 -3.788 1.00 76.25 81 ALA A CA 1
ATOM 655 C C . ALA A 1 81 ? -1.384 -6.918 -4.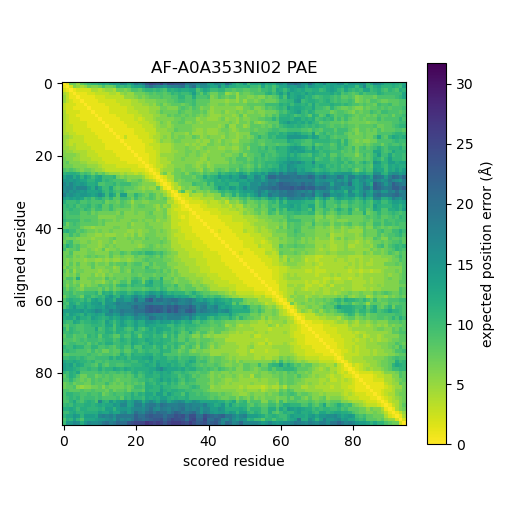046 1.00 76.25 81 ALA A C 1
ATOM 657 O O . ALA A 1 81 ? -0.278 -7.153 -4.531 1.00 76.25 81 ALA A O 1
ATOM 658 N N . ILE A 1 82 ? -1.738 -5.684 -3.660 1.00 72.88 82 ILE A N 1
ATOM 659 C CA . ILE A 1 82 ? -0.814 -4.546 -3.675 1.00 72.88 82 ILE A CA 1
ATOM 660 C C . ILE A 1 82 ? 0.388 -4.812 -2.766 1.00 72.88 82 ILE A C 1
ATOM 662 O O . ILE A 1 82 ? 1.519 -4.537 -3.162 1.00 72.88 82 ILE A O 1
ATOM 666 N N . ILE A 1 83 ? 0.175 -5.402 -1.587 1.00 72.25 83 ILE A N 1
ATOM 667 C CA . ILE A 1 83 ? 1.256 -5.742 -0.651 1.00 72.25 83 ILE A CA 1
ATOM 668 C C . ILE A 1 83 ? 2.183 -6.784 -1.287 1.00 72.25 83 ILE A C 1
ATOM 670 O O . ILE A 1 83 ? 3.406 -6.635 -1.266 1.00 72.25 83 ILE A O 1
ATOM 674 N N . TYR A 1 84 ? 1.601 -7.803 -1.925 1.00 76.25 84 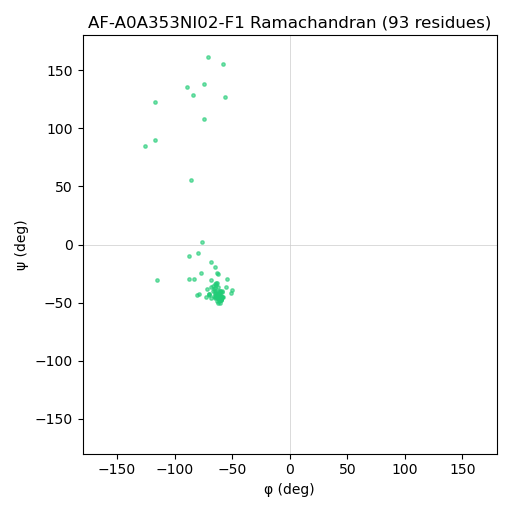TYR A N 1
ATOM 675 C CA . TYR A 1 84 ? 2.356 -8.833 -2.638 1.00 76.25 84 TYR A CA 1
ATOM 676 C C . TYR A 1 84 ? 3.126 -8.262 -3.844 1.00 76.25 84 TYR A C 1
ATOM 678 O O . TYR A 1 84 ? 4.293 -8.605 -4.053 1.00 76.25 84 TYR A O 1
ATOM 686 N N . TYR A 1 85 ? 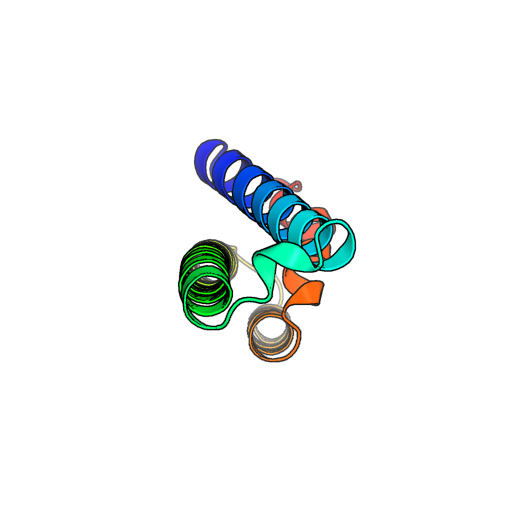2.526 -7.337 -4.601 1.00 77.06 85 TYR A N 1
ATOM 687 C CA . TYR A 1 85 ? 3.203 -6.609 -5.678 1.00 77.06 85 TYR A CA 1
ATOM 688 C C . TYR A 1 85 ? 4.368 -5.774 -5.144 1.00 77.06 85 TYR A C 1
ATOM 690 O O . TYR A 1 85 ? 5.466 -5.822 -5.695 1.00 77.06 85 TYR A O 1
ATOM 698 N N . LEU A 1 86 ? 4.162 -5.030 -4.057 1.00 73.50 86 LEU A N 1
ATOM 699 C CA . LEU A 1 86 ? 5.196 -4.205 -3.435 1.00 73.50 86 LEU A CA 1
ATOM 700 C C . LEU A 1 86 ? 6.379 -5.050 -2.970 1.00 73.50 86 LEU A C 1
ATOM 702 O O . LEU A 1 86 ? 7.524 -4.714 -3.273 1.00 73.50 86 LEU A O 1
ATOM 706 N N . TYR A 1 87 ? 6.102 -6.175 -2.311 1.00 73.06 87 TYR A N 1
ATOM 707 C CA . TYR A 1 87 ? 7.123 -7.123 -1.886 1.00 73.06 87 TYR A CA 1
ATOM 708 C C . TYR A 1 87 ? 7.918 -7.673 -3.083 1.00 73.06 87 TYR A C 1
ATOM 710 O O . TYR A 1 87 ? 9.148 -7.648 -3.088 1.00 73.06 87 TYR A O 1
ATOM 718 N N . ARG A 1 88 ? 7.223 -8.114 -4.139 1.00 72.50 88 ARG A N 1
ATOM 719 C CA . ARG A 1 88 ? 7.835 -8.811 -5.281 1.00 72.50 88 ARG A CA 1
ATOM 720 C C . ARG A 1 88 ? 8.499 -7.885 -6.304 1.00 72.50 88 ARG A C 1
ATOM 722 O O . ARG A 1 88 ? 9.580 -8.186 -6.811 1.00 72.50 88 ARG A O 1
ATOM 729 N N . HIS A 1 89 ? 7.841 -6.786 -6.644 1.00 68.62 89 HIS A N 1
ATOM 730 C CA . HIS A 1 89 ? 8.221 -5.869 -7.719 1.00 68.62 89 HIS A CA 1
ATOM 731 C C . HIS A 1 89 ? 8.591 -4.481 -7.207 1.00 68.62 89 HIS A C 1
ATOM 733 O O . HIS A 1 89 ? 9.465 -3.852 -7.796 1.00 68.62 89 HIS A O 1
ATOM 739 N N . GLY A 1 90 ? 8.006 -4.013 -6.105 1.00 61.69 90 GLY A N 1
ATOM 740 C CA . GLY A 1 90 ? 8.372 -2.728 -5.507 1.00 61.69 90 GLY A CA 1
ATOM 741 C C . GLY A 1 90 ? 9.841 -2.692 -5.079 1.00 61.69 90 GLY A C 1
ATOM 742 O O . GLY A 1 90 ? 10.550 -1.751 -5.431 1.00 61.69 90 GLY A O 1
ATOM 743 N N . PHE A 1 91 ? 10.339 -3.729 -4.391 1.00 62.03 91 PHE A N 1
ATOM 744 C CA . PHE A 1 91 ? 11.727 -3.773 -3.905 1.00 62.03 91 PHE A CA 1
ATOM 745 C C . PHE A 1 91 ? 12.780 -4.087 -4.972 1.00 62.03 91 PHE A C 1
ATOM 747 O O . PHE A 1 91 ? 13.917 -3.636 -4.824 1.00 62.03 91 PHE A O 1
ATOM 754 N N . ARG A 1 92 ? 12.420 -4.768 -6.067 1.00 63.47 92 ARG A N 1
ATOM 755 C CA . ARG A 1 92 ? 13.360 -5.062 -7.160 1.00 63.47 92 ARG A CA 1
ATOM 756 C C . ARG A 1 92 ? 13.643 -3.818 -8.012 1.00 63.47 92 ARG A C 1
ATOM 758 O O . ARG A 1 92 ? 12.703 -3.090 -8.337 1.00 63.47 92 ARG A O 1
ATOM 765 N N . PRO A 1 93 ? 14.902 -3.566 -8.414 1.00 58.53 93 PRO A N 1
ATOM 766 C CA . PRO A 1 93 ? 15.237 -2.463 -9.308 1.00 58.53 93 PRO A CA 1
ATOM 767 C C . PRO A 1 93 ? 14.478 -2.563 -10.639 1.00 58.53 93 PRO A C 1
ATOM 769 O O . PRO A 1 93 ? 13.975 -3.618 -11.039 1.00 58.53 93 PRO A O 1
ATOM 772 N N . ARG A 1 94 ? 14.304 -1.407 -11.274 1.00 60.59 94 ARG A N 1
ATOM 773 C CA . ARG A 1 94 ? 13.521 -1.215 -12.495 1.00 60.59 94 ARG A CA 1
ATOM 774 C C . ARG A 1 94 ? 14.403 -1.514 -13.719 1.00 60.59 94 ARG A C 1
ATOM 776 O O . ARG A 1 94 ? 14.591 -0.626 -14.537 1.00 60.59 94 ARG A O 1
ATOM 783 N N . ASN A 1 95 ? 14.990 -2.713 -13.772 1.00 48.53 95 ASN A N 1
ATOM 784 C CA . ASN A 1 95 ? 15.712 -3.197 -14.955 1.00 48.53 95 ASN A CA 1
ATOM 785 C C . ASN A 1 95 ? 14.734 -3.854 -15.921 1.00 48.53 95 ASN A C 1
ATOM 787 O O . ASN A 1 95 ? 13.961 -4.719 -15.446 1.00 48.53 95 ASN A O 1
#

Sequence (95 aa):
MNTWEKICSIFAVVLGLCLVSMLLLFPELRQLNRLLVICLLGMVVNVGLMVIVLRDILLRRFNNPNMRFIWIAVVLFIWPAIIYYLYRHGFRPRN

pLDDT: mean 76.09, std 6.68, range [48.53, 84.81]

Secondary structure (DSSP, 8-state):
--HHHHHHHHHHHHHHHHHHHHHHH-GGGGSHHHHHHHHHHHHHHHHHHHHHHHHHHHHS--SSHHHHHHHHHHHHH-TTHHHHHIIIIISS---

Foldseek 3Di:
DPPVLLVLLVVLVVLLVVLVVCVVPPVVCVPVVSVVVSVVVNVVSLVVNLVSLLVVLVPADDPDPVVSVVLNVCCVVPVVCSVVCCVPPVPDDRD